Protein AF-A0A3B0SX89-F1 (afdb_monomer_lite)

Foldseek 3Di:
DFQWWAWPVGPAKTFGDWADDPQQKIKTKIWGWPVVPQWWDLQQKWKAAPVRPWIWGWPDKDWDDDDPGDIIIMMTMTRTSNRNQQWTWIWTQTPDPPDDDTTIITGHGPDDPVCVPPPPDD

pLDDT: mean 76.72, std 15.22, range [32.72, 92.88]

Secondary structure (DSSP, 8-state):
----EE-SSTTSEEEEEEEEETTTEEEEEEEE-HHHHTTB-STT-EEEETTSS-EEEEEEEEE----TTSPEEEEEEEE-TT--TT-EEEEE-BSSTTSS--EEEEEPPS---GGGS--S--

Structure (mmCIF, N/CA/C/O backbone):
data_AF-A0A3B0SX89-F1
#
_entry.id   AF-A0A3B0SX89-F1
#
loop_
_atom_site.group_PDB
_atom_site.id
_atom_site.type_symbol
_atom_site.label_atom_id
_atom_site.label_alt_id
_atom_site.label_comp_id
_atom_site.label_asym_id
_atom_site.label_entity_id
_atom_site.label_seq_id
_atom_site.pdbx_PDB_ins_code
_atom_site.Cartn_x
_atom_site.Cartn_y
_atom_site.Cartn_z
_atom_site.occupancy
_atom_site.B_iso_or_equiv
_atom_site.auth_seq_id
_atom_site.auth_comp_id
_atom_site.auth_asym_id
_atom_site.auth_atom_id
_atom_site.pdbx_PDB_model_num
ATOM 1 N N . ALA A 1 1 ? -6.389 -17.566 -8.313 1.00 32.72 1 ALA A N 1
ATOM 2 C CA . ALA A 1 1 ? -6.042 -17.627 -6.879 1.00 32.72 1 ALA A CA 1
ATOM 3 C C . ALA A 1 1 ? -5.457 -16.273 -6.525 1.00 32.72 1 ALA A C 1
ATOM 5 O O . ALA A 1 1 ? -4.474 -15.912 -7.161 1.00 32.72 1 ALA A O 1
ATOM 6 N N . GLY A 1 2 ? -6.162 -15.519 -5.675 1.00 44.19 2 GLY A N 1
ATOM 7 C CA . GLY A 1 2 ? -5.995 -14.075 -5.484 1.00 44.19 2 GLY A CA 1
ATOM 8 C C . GLY A 1 2 ? -4.588 -13.671 -5.070 1.00 44.19 2 GLY A C 1
ATOM 9 O O . GLY A 1 2 ? -3.900 -14.424 -4.380 1.00 44.19 2 GLY A O 1
ATOM 10 N N . ASP A 1 3 ? -4.183 -12.493 -5.527 1.00 54.66 3 ASP A N 1
ATOM 11 C CA . ASP A 1 3 ? -2.923 -11.827 -5.200 1.00 54.66 3 ASP A CA 1
ATOM 12 C C . ASP A 1 3 ? -2.996 -11.215 -3.786 1.00 54.66 3 ASP A C 1
ATOM 14 O O . ASP A 1 3 ? -2.651 -10.056 -3.561 1.00 54.66 3 ASP A O 1
ATOM 18 N N . ASP A 1 4 ? -3.510 -12.000 -2.832 1.00 59.16 4 ASP A N 1
ATOM 19 C CA . ASP A 1 4 ? -3.783 -11.560 -1.470 1.00 59.16 4 ASP A CA 1
ATOM 20 C C . ASP A 1 4 ? -2.460 -11.432 -0.699 1.00 59.16 4 ASP A C 1
ATOM 22 O O . ASP A 1 4 ? -1.923 -12.421 -0.193 1.00 59.16 4 ASP A O 1
ATOM 26 N N . VAL A 1 5 ? -1.939 -10.207 -0.587 1.00 59.41 5 VAL A N 1
ATOM 27 C CA . VAL A 1 5 ? -0.810 -9.877 0.299 1.00 59.41 5 VAL A CA 1
ATOM 28 C C . VAL A 1 5 ? -1.359 -9.591 1.694 1.00 59.41 5 VAL A C 1
ATOM 30 O O . VAL A 1 5 ? -2.248 -8.750 1.858 1.00 59.41 5 VAL A O 1
ATOM 33 N N . LYS A 1 6 ? -0.838 -10.293 2.704 1.00 61.91 6 LYS A N 1
ATOM 34 C CA . LYS A 1 6 ? -1.252 -10.152 4.107 1.00 61.91 6 LYS A CA 1
ATOM 35 C C . LYS A 1 6 ? -0.187 -9.435 4.924 1.00 61.91 6 LYS A C 1
ATOM 37 O O . LYS A 1 6 ? 1.004 -9.676 4.737 1.00 61.91 6 LYS A O 1
ATOM 42 N N . SER A 1 7 ? -0.624 -8.602 5.864 1.00 63.69 7 SER A N 1
ATOM 43 C CA . SER A 1 7 ? 0.263 -7.994 6.852 1.00 63.69 7 SER A CA 1
ATOM 44 C C . SER A 1 7 ? 0.934 -9.031 7.764 1.00 63.69 7 SER A C 1
ATOM 46 O O . SER A 1 7 ? 0.300 -10.026 8.122 1.00 63.69 7 SER A O 1
ATOM 48 N N . PRO A 1 8 ? 2.192 -8.790 8.186 1.00 59.72 8 PRO A N 1
ATOM 49 C CA . PRO A 1 8 ? 2.887 -9.629 9.169 1.00 59.72 8 PRO A CA 1
ATOM 50 C C . PRO A 1 8 ? 2.212 -9.609 10.549 1.00 59.72 8 PRO A C 1
ATOM 52 O O . PRO A 1 8 ? 2.329 -10.569 11.307 1.00 59.72 8 PRO A O 1
ATOM 55 N N . ASP A 1 9 ? 1.471 -8.543 10.859 1.00 60.84 9 ASP A N 1
ATOM 56 C CA . ASP A 1 9 ? 0.490 -8.536 11.940 1.00 60.84 9 ASP A CA 1
ATOM 57 C C . ASP A 1 9 ? -0.817 -9.093 11.346 1.00 60.84 9 ASP A C 1
ATOM 59 O O . ASP A 1 9 ? -1.578 -8.362 10.707 1.00 60.84 9 ASP A O 1
ATOM 63 N N . GLU A 1 10 ? -1.002 -10.414 11.413 1.00 52.88 10 GLU A N 1
ATOM 64 C CA . GLU A 1 10 ? -2.056 -11.124 10.674 1.00 52.88 10 GLU A CA 1
ATOM 65 C C . GLU A 1 10 ? -3.453 -10.510 10.888 1.00 52.88 10 GLU A C 1
ATOM 67 O O . GLU A 1 10 ? -3.917 -10.359 12.017 1.00 52.88 10 GLU A O 1
ATOM 72 N N . GLY A 1 11 ? -4.139 -10.201 9.780 1.00 60.38 11 GLY A N 1
ATOM 73 C CA . GLY A 1 11 ? -5.546 -9.772 9.749 1.00 60.38 11 GLY A CA 1
ATOM 74 C C . GLY A 1 11 ? -5.769 -8.287 9.471 1.00 60.38 11 GLY A C 1
ATOM 75 O O . GLY A 1 11 ? -6.849 -7.920 9.034 1.00 60.38 11 GLY A O 1
ATOM 76 N N . VAL A 1 12 ? -4.732 -7.466 9.627 1.00 80.88 12 VAL A N 1
ATOM 77 C CA . VAL A 1 12 ? -4.890 -6.017 9.755 1.00 80.88 12 VAL A CA 1
ATOM 78 C C . VAL A 1 12 ? -5.006 -5.275 8.423 1.00 80.88 12 VAL A C 1
ATOM 80 O O . VAL A 1 12 ? -5.814 -4.357 8.288 1.00 80.88 12 VAL A O 1
ATOM 83 N N . VAL A 1 13 ? -4.204 -5.667 7.433 1.00 84.69 13 VAL A N 1
ATOM 84 C CA . VAL A 1 13 ? -4.316 -5.190 6.051 1.00 84.69 13 VAL A CA 1
ATOM 85 C C . VAL A 1 13 ? -4.258 -6.378 5.108 1.00 84.69 13 VAL A C 1
ATOM 87 O O . VAL A 1 13 ? -3.390 -7.249 5.222 1.00 84.69 13 VAL A O 1
ATOM 90 N N . ARG A 1 14 ? -5.175 -6.388 4.143 1.00 85.56 14 ARG A N 1
ATOM 91 C CA . ARG A 1 14 ? -5.214 -7.339 3.040 1.00 85.56 14 ARG A CA 1
ATOM 92 C C . ARG A 1 14 ? -5.262 -6.587 1.723 1.00 85.56 14 ARG A C 1
ATOM 94 O O . ARG A 1 14 ? -6.244 -5.907 1.436 1.00 85.56 14 ARG A O 1
ATOM 101 N N . ILE A 1 15 ? -4.234 -6.750 0.902 1.00 86.38 15 ILE A N 1
ATOM 102 C CA . ILE A 1 15 ? -4.285 -6.295 -0.487 1.00 86.38 15 ILE A CA 1
ATOM 103 C C . ILE A 1 15 ? -5.150 -7.280 -1.258 1.00 86.38 15 ILE A C 1
ATOM 105 O O . ILE A 1 15 ? -4.950 -8.481 -1.135 1.00 86.38 15 ILE A O 1
ATOM 109 N N . VAL A 1 16 ? -6.133 -6.783 -2.001 1.00 84.12 16 VAL A N 1
ATOM 110 C CA . VAL A 1 16 ? -7.060 -7.623 -2.777 1.00 84.12 16 VAL A CA 1
ATOM 111 C C . VAL A 1 16 ? -6.762 -7.576 -4.270 1.00 84.12 16 VAL A C 1
ATOM 113 O O . VAL A 1 16 ? -7.083 -8.517 -4.991 1.00 84.12 16 VAL A O 1
ATOM 116 N N . ALA A 1 17 ? -6.169 -6.480 -4.744 1.00 81.56 17 ALA A N 1
ATOM 117 C CA . ALA A 1 17 ? -5.760 -6.336 -6.130 1.00 81.56 17 ALA A CA 1
ATOM 118 C C . ALA A 1 17 ? -4.655 -5.291 -6.273 1.00 81.56 17 ALA A C 1
ATOM 120 O O . ALA A 1 17 ? -4.621 -4.285 -5.559 1.00 81.56 17 ALA A O 1
ATOM 121 N N . THR A 1 18 ? -3.804 -5.501 -7.270 1.00 82.62 18 THR A N 1
ATOM 122 C CA . THR A 1 18 ? -2.838 -4.516 -7.744 1.00 82.62 18 THR A CA 1
ATOM 123 C C . THR A 1 18 ? -2.969 -4.358 -9.252 1.00 82.62 18 THR A C 1
ATOM 125 O O . THR A 1 18 ? -3.217 -5.319 -9.979 1.00 82.62 18 THR A O 1
ATOM 128 N N . MET A 1 19 ? -2.853 -3.128 -9.743 1.00 79.31 19 MET A N 1
ATOM 129 C CA . MET A 1 19 ? -2.918 -2.827 -11.173 1.00 79.31 19 MET A CA 1
ATOM 130 C C . MET A 1 19 ? -1.804 -1.864 -11.561 1.00 79.31 19 MET A C 1
ATOM 132 O O . MET A 1 19 ? -1.533 -0.904 -10.844 1.00 79.31 19 MET A O 1
ATOM 136 N N . ARG A 1 20 ? -1.208 -2.085 -12.737 1.00 76.44 20 ARG A N 1
ATOM 137 C CA . ARG A 1 20 ? -0.254 -1.160 -13.359 1.00 76.44 20 ARG A CA 1
ATOM 138 C C . ARG A 1 20 ? -0.894 -0.498 -14.566 1.00 76.44 20 ARG A C 1
ATOM 140 O O . ARG A 1 20 ? -1.431 -1.181 -15.435 1.00 76.44 20 ARG A O 1
ATOM 147 N N . SER A 1 21 ? -0.781 0.817 -14.653 1.00 73.38 21 SER A N 1
ATOM 148 C CA . SER A 1 21 ? -1.003 1.540 -15.902 1.00 73.38 21 SER A CA 1
ATOM 149 C C . SER A 1 21 ? 0.252 1.480 -16.769 1.00 73.38 21 SER A C 1
ATOM 151 O O . SER A 1 21 ? 1.369 1.575 -16.261 1.00 73.38 21 SER A O 1
ATOM 153 N N . THR A 1 22 ? 0.083 1.444 -18.092 1.00 69.56 22 THR A N 1
ATOM 154 C CA . THR A 1 22 ? 1.182 1.617 -19.061 1.00 69.56 22 THR A CA 1
ATOM 155 C C . THR A 1 22 ? 1.879 2.976 -18.944 1.00 69.56 22 THR A C 1
ATOM 157 O O . THR A 1 22 ? 2.925 3.179 -19.546 1.00 69.56 22 THR A O 1
ATOM 160 N N . LEU A 1 23 ? 1.294 3.911 -18.191 1.00 71.25 23 LEU A N 1
ATOM 161 C CA . LEU A 1 23 ? 1.829 5.246 -17.930 1.00 71.25 23 LEU A CA 1
ATOM 162 C C . LEU A 1 23 ? 2.708 5.321 -16.669 1.00 71.25 23 LEU A C 1
ATOM 164 O O . LEU A 1 23 ? 3.003 6.423 -16.231 1.00 71.25 23 LEU A O 1
ATOM 168 N N . GLY A 1 24 ? 3.095 4.189 -16.067 1.00 76.00 24 GLY A N 1
ATOM 169 C CA . GLY A 1 24 ? 3.938 4.197 -14.862 1.00 76.00 24 GLY A CA 1
ATOM 170 C C . GLY A 1 24 ? 3.176 4.562 -13.588 1.00 76.00 24 GLY A C 1
ATOM 171 O O . GLY A 1 24 ? 3.691 5.265 -12.731 1.00 76.00 24 GLY A O 1
ATOM 172 N N . ARG A 1 25 ? 1.917 4.114 -13.482 1.00 83.75 25 ARG A N 1
ATOM 173 C CA . ARG A 1 25 ? 1.113 4.260 -12.262 1.00 83.75 25 ARG A CA 1
ATOM 174 C C . ARG A 1 25 ? 0.824 2.900 -11.651 1.00 83.75 25 ARG A C 1
ATOM 176 O O . ARG A 1 25 ? 0.274 2.032 -12.332 1.00 83.75 25 ARG A O 1
ATOM 183 N N . TYR A 1 26 ? 1.120 2.756 -10.370 1.00 82.94 26 TYR A N 1
ATOM 184 C CA . TYR A 1 26 ? 0.754 1.621 -9.537 1.00 82.94 26 TYR A CA 1
ATOM 185 C C . TYR A 1 26 ? -0.569 1.928 -8.832 1.00 82.94 26 TYR A C 1
ATOM 187 O O . TYR A 1 26 ? -0.733 3.011 -8.283 1.00 82.94 26 TYR A O 1
ATOM 195 N N . MET A 1 27 ? -1.518 0.997 -8.817 1.00 87.81 27 MET A N 1
ATOM 196 C CA . MET A 1 27 ? -2.740 1.084 -8.014 1.00 87.81 27 MET A CA 1
ATOM 197 C C . MET A 1 27 ? -2.832 -0.127 -7.089 1.00 87.81 27 MET A C 1
ATOM 199 O O . MET A 1 27 ? -2.702 -1.262 -7.544 1.00 87.81 27 MET A O 1
ATOM 203 N N . VAL A 1 28 ? -3.068 0.118 -5.805 1.00 88.56 28 VAL A N 1
ATOM 204 C CA . VAL A 1 28 ? -3.239 -0.879 -4.749 1.00 88.56 28 VAL A CA 1
ATOM 205 C C . VAL A 1 28 ? -4.654 -0.755 -4.209 1.00 88.56 28 VAL A C 1
ATOM 207 O O . VAL A 1 28 ? -4.998 0.266 -3.619 1.00 88.56 28 VAL A O 1
ATOM 210 N N . ALA A 1 29 ? -5.463 -1.794 -4.382 1.00 90.31 29 ALA A N 1
ATOM 211 C CA . ALA A 1 29 ? -6.752 -1.911 -3.720 1.00 90.31 29 ALA A CA 1
ATOM 212 C C . ALA A 1 29 ? -6.636 -2.914 -2.574 1.00 90.31 29 ALA A C 1
ATOM 214 O O . ALA A 1 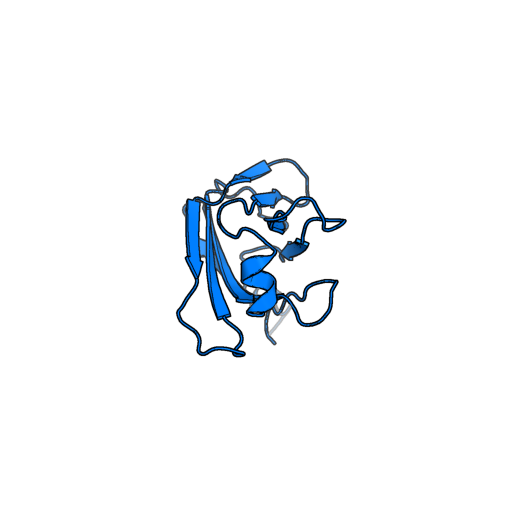29 ? -6.093 -4.012 -2.737 1.00 90.31 29 ALA A O 1
ATOM 215 N N . GLY A 1 30 ? -7.171 -2.554 -1.416 1.00 90.69 30 GLY A N 1
ATOM 216 C CA . GLY A 1 30 ? -7.093 -3.387 -0.231 1.00 90.69 30 GLY A CA 1
ATOM 217 C C . GLY A 1 30 ? -8.259 -3.184 0.715 1.00 90.69 30 GLY A C 1
ATOM 218 O O . GLY A 1 30 ? -9.176 -2.401 0.478 1.00 90.69 30 GLY A O 1
ATOM 219 N N . ILE A 1 31 ? -8.208 -3.944 1.795 1.00 90.94 31 ILE A N 1
ATOM 220 C CA . ILE A 1 31 ? -9.093 -3.842 2.941 1.00 90.94 31 ILE A CA 1
ATOM 221 C C . ILE A 1 31 ? -8.197 -3.715 4.167 1.00 90.94 31 ILE A C 1
ATOM 223 O O . ILE A 1 31 ? -7.214 -4.445 4.299 1.00 90.94 31 ILE A O 1
ATOM 227 N N . ILE A 1 32 ? -8.529 -2.781 5.044 1.00 88.94 32 ILE A N 1
ATOM 228 C CA . ILE A 1 32 ? -7.807 -2.499 6.278 1.00 88.94 32 ILE A CA 1
ATOM 229 C C . ILE A 1 32 ? -8.789 -2.535 7.443 1.00 88.94 32 ILE A C 1
ATOM 231 O O . ILE A 1 32 ? -9.903 -2.024 7.347 1.00 88.94 32 ILE A O 1
ATOM 235 N N . ASP A 1 33 ? -8.392 -3.137 8.555 1.00 87.62 33 ASP A N 1
ATOM 236 C CA . ASP A 1 33 ? -9.204 -3.124 9.765 1.00 87.62 33 ASP A CA 1
ATOM 237 C C . ASP A 1 33 ? -9.454 -1.684 10.229 1.00 87.62 33 ASP A C 1
ATOM 239 O O . ASP A 1 33 ? -8.572 -0.824 10.175 1.00 87.62 33 ASP A O 1
ATOM 243 N N . GLN A 1 34 ? -10.641 -1.398 10.760 1.00 83.56 34 GLN A N 1
ATOM 244 C CA . GLN A 1 34 ? -10.986 -0.033 11.168 1.00 83.56 34 GLN A CA 1
ATOM 245 C C . GLN A 1 34 ? -10.008 0.547 12.208 1.00 83.56 34 GLN A C 1
ATOM 247 O O . GLN A 1 34 ? -9.626 1.716 12.135 1.00 83.56 34 GLN A O 1
ATOM 252 N N . GLY A 1 35 ? -9.549 -0.279 13.155 1.00 80.25 35 GLY A N 1
ATOM 253 C CA . GLY A 1 35 ? -8.544 0.127 14.141 1.00 80.25 35 GLY A CA 1
ATOM 254 C C . GLY A 1 35 ? -7.172 0.426 13.529 1.00 80.25 35 GLY A C 1
ATOM 255 O O . GLY A 1 35 ? -6.376 1.133 14.140 1.00 80.25 35 GLY A O 1
ATOM 256 N N . ALA A 1 36 ? -6.898 -0.085 12.332 1.00 82.81 36 ALA A N 1
ATOM 257 C CA . ALA A 1 36 ? -5.654 0.103 11.604 1.00 82.81 36 ALA A CA 1
ATOM 258 C C . ALA A 1 36 ? -5.650 1.346 10.718 1.00 82.81 36 ALA A C 1
ATOM 260 O O . ALA A 1 36 ? -4.615 2.002 10.630 1.00 82.81 36 ALA A O 1
ATOM 261 N N . VAL A 1 37 ? -6.804 1.747 10.173 1.00 83.19 37 VAL A N 1
ATOM 262 C CA . VAL A 1 37 ? -6.967 3.058 9.507 1.00 83.19 37 VAL A CA 1
ATOM 263 C C . VAL A 1 37 ? -6.553 4.203 10.433 1.00 83.19 37 VAL A C 1
ATOM 265 O O . VAL A 1 37 ? -5.988 5.194 9.993 1.00 83.19 37 VAL A O 1
ATOM 268 N N . GLN A 1 38 ? -6.808 4.055 11.735 1.00 83.00 38 GLN A N 1
ATOM 269 C CA . GLN A 1 38 ? -6.427 5.042 12.749 1.00 83.00 38 GLN A CA 1
ATOM 270 C C . GLN A 1 38 ? -4.960 4.933 13.192 1.00 83.00 38 GLN A C 1
ATOM 272 O O . GLN A 1 38 ? -4.486 5.775 13.951 1.00 83.00 38 GLN A O 1
ATOM 277 N N . ARG A 1 39 ? -4.235 3.893 12.757 1.00 83.00 39 ARG A N 1
ATOM 278 C CA . ARG A 1 39 ? -2.837 3.636 13.137 1.00 83.00 39 AR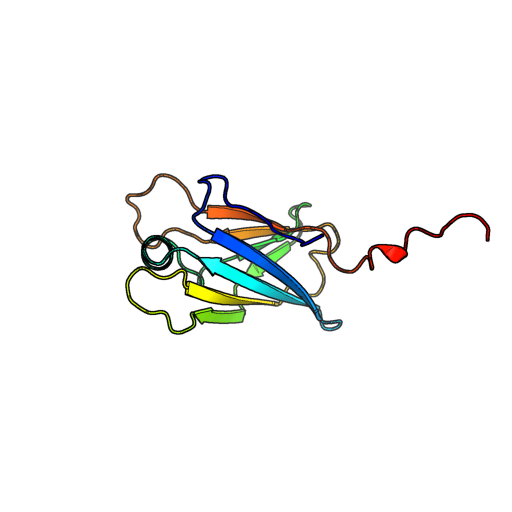G A CA 1
ATOM 279 C C . ARG A 1 39 ? -1.846 3.943 12.034 1.00 83.00 39 ARG A C 1
ATOM 281 O O . ARG A 1 39 ? -0.743 4.360 12.368 1.00 83.00 39 ARG A O 1
ATOM 288 N N . TRP A 1 40 ? -2.208 3.741 10.771 1.00 88.00 40 TRP A N 1
ATOM 289 C CA . TRP A 1 40 ? -1.311 3.961 9.641 1.00 88.00 40 TRP A CA 1
ATOM 290 C C . TRP A 1 40 ? -1.877 4.966 8.649 1.00 88.00 40 TRP A C 1
ATOM 292 O O . TRP A 1 40 ? -3.074 4.993 8.371 1.00 88.00 40 TRP A O 1
ATOM 302 N N . SER A 1 41 ? -0.987 5.788 8.105 1.00 88.38 41 SER A N 1
ATOM 303 C CA . SER A 1 41 ? -1.325 6.772 7.089 1.00 88.38 41 SER A CA 1
ATOM 304 C C . SER A 1 41 ? -1.284 6.120 5.714 1.00 88.38 41 SER A C 1
ATOM 306 O O . SER A 1 41 ? -0.240 5.637 5.280 1.00 88.38 41 SER A O 1
ATOM 308 N N . LEU A 1 42 ? -2.412 6.138 5.003 1.00 89.06 42 LEU A N 1
ATOM 309 C CA . LEU A 1 42 ? -2.428 5.787 3.579 1.00 89.06 42 LEU A CA 1
ATOM 310 C C . LEU A 1 42 ? -1.879 6.921 2.705 1.00 89.06 42 LEU A C 1
ATOM 312 O O . LEU A 1 42 ? -1.401 6.658 1.610 1.00 89.06 42 LEU A O 1
ATOM 316 N N . ARG A 1 43 ? -1.944 8.167 3.191 1.00 89.00 43 ARG A N 1
ATOM 317 C CA . ARG A 1 43 ? -1.462 9.361 2.479 1.00 89.00 43 ARG A CA 1
ATOM 318 C C . ARG A 1 43 ? 0.049 9.483 2.491 1.00 89.00 43 ARG A C 1
ATOM 320 O O . ARG A 1 43 ? 0.639 9.967 1.546 1.00 89.00 43 ARG A O 1
ATOM 327 N N . ASP A 1 44 ? 0.674 9.036 3.570 1.00 89.62 44 ASP A N 1
ATOM 328 C CA . ASP A 1 44 ? 2.132 9.033 3.674 1.00 89.62 44 ASP A CA 1
ATOM 329 C C . ASP A 1 44 ? 2.713 7.673 3.261 1.00 89.62 44 ASP A C 1
ATOM 331 O O . ASP A 1 44 ? 3.884 7.385 3.522 1.00 89.62 44 ASP A O 1
ATOM 335 N N . ALA A 1 45 ? 1.883 6.810 2.661 1.00 92.00 45 ALA A N 1
ATOM 336 C CA . ALA A 1 45 ? 2.325 5.528 2.158 1.00 92.00 45 ALA A CA 1
ATOM 337 C C . ALA A 1 45 ? 3.338 5.725 1.028 1.00 92.00 45 ALA A C 1
ATOM 339 O O . ALA A 1 45 ? 3.255 6.667 0.240 1.00 92.00 45 ALA A O 1
ATOM 340 N N . ARG A 1 46 ? 4.285 4.797 0.944 1.00 92.50 46 ARG A N 1
ATOM 341 C CA . ARG A 1 46 ? 5.375 4.814 -0.030 1.00 92.50 46 ARG A CA 1
ATOM 342 C C . ARG A 1 46 ? 5.482 3.472 -0.701 1.00 92.50 46 ARG A C 1
ATOM 344 O O . ARG A 1 46 ? 5.296 2.434 -0.061 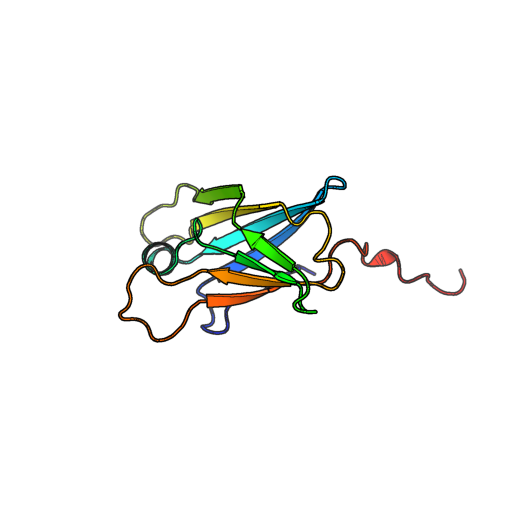1.00 92.50 46 ARG A O 1
ATOM 351 N N . LEU A 1 47 ? 5.851 3.504 -1.966 1.00 90.31 47 LEU A N 1
ATOM 352 C CA . LEU A 1 47 ? 6.173 2.325 -2.738 1.00 90.31 47 LEU A CA 1
ATOM 353 C C . LEU A 1 47 ? 7.660 2.362 -3.085 1.00 90.31 47 LEU A C 1
ATOM 355 O O . LEU A 1 47 ? 8.109 3.252 -3.796 1.00 90.31 47 LEU A O 1
ATOM 359 N N . VAL A 1 48 ? 8.427 1.397 -2.588 1.00 90.12 48 VAL A N 1
ATOM 360 C CA . VAL A 1 48 ? 9.868 1.294 -2.856 1.00 90.12 48 VAL A CA 1
ATOM 361 C C . VAL A 1 48 ? 10.115 0.060 -3.705 1.00 90.12 48 VAL A C 1
ATOM 363 O O . VAL A 1 48 ? 9.694 -1.028 -3.324 1.00 90.12 48 VAL A O 1
ATOM 366 N N . SER A 1 49 ? 10.785 0.183 -4.846 1.00 86.50 49 SER A N 1
ATOM 367 C CA . SER A 1 49 ? 11.117 -0.985 -5.669 1.00 86.50 49 SER A CA 1
ATOM 368 C C . SER A 1 49 ? 11.976 -1.983 -4.873 1.00 86.50 49 SER A C 1
ATOM 370 O O . SER A 1 49 ? 12.805 -1.590 -4.051 1.00 86.50 49 SER A O 1
ATOM 372 N N . ILE A 1 50 ? 11.794 -3.294 -5.080 1.00 86.44 50 ILE A N 1
ATOM 373 C CA . ILE A 1 50 ? 12.546 -4.320 -4.318 1.00 86.44 50 ILE A CA 1
ATOM 374 C C . ILE A 1 50 ? 14.065 -4.212 -4.543 1.00 86.44 50 ILE A C 1
ATOM 376 O O . ILE A 1 50 ? 14.853 -4.542 -3.659 1.00 86.44 50 ILE A O 1
ATOM 380 N N . ASP A 1 51 ? 14.485 -3.715 -5.705 1.00 82.19 51 ASP A N 1
ATOM 381 C CA . ASP A 1 51 ? 15.888 -3.436 -6.031 1.00 82.19 51 ASP A CA 1
ATOM 382 C C . ASP A 1 51 ? 16.422 -2.116 -5.432 1.00 82.19 51 ASP A C 1
ATOM 384 O O . ASP A 1 51 ? 17.594 -1.772 -5.623 1.00 82.19 51 ASP A O 1
ATOM 388 N N . GLY A 1 52 ? 15.580 -1.380 -4.696 1.00 76.25 52 GLY A N 1
ATOM 389 C CA . GLY A 1 52 ? 15.914 -0.139 -3.998 1.00 76.25 52 GLY A CA 1
ATOM 390 C C . GLY A 1 52 ? 16.279 1.022 -4.921 1.00 76.25 52 GLY A C 1
ATOM 391 O O . GLY A 1 52 ? 16.856 2.005 -4.460 1.00 76.25 52 GLY A O 1
ATOM 392 N N . GLN A 1 53 ? 16.006 0.904 -6.221 1.00 73.19 53 GLN A N 1
ATOM 393 C CA . GLN A 1 53 ? 16.381 1.908 -7.216 1.00 73.19 53 GLN A CA 1
ATOM 394 C C . GLN A 1 53 ? 15.401 3.084 -7.277 1.00 73.19 53 GLN A C 1
ATOM 396 O O . GLN A 1 53 ? 15.759 4.145 -7.790 1.00 73.19 53 GLN A O 1
ATOM 401 N N . SER A 1 54 ? 14.175 2.914 -6.780 1.00 78.62 54 SER A N 1
ATOM 402 C CA . SER A 1 54 ? 13.132 3.932 -6.858 1.00 78.62 54 SER A CA 1
ATOM 403 C C . SER A 1 54 ? 12.221 3.909 -5.634 1.00 78.62 54 SER A C 1
ATOM 405 O O . SER A 1 54 ? 11.870 2.849 -5.118 1.00 78.62 54 SER A O 1
ATOM 407 N N . GLU A 1 55 ? 11.832 5.103 -5.198 1.00 86.25 55 GLU A N 1
ATOM 408 C CA . GLU A 1 55 ? 10.770 5.351 -4.229 1.00 86.25 55 GLU A CA 1
ATOM 409 C C . GLU A 1 55 ? 9.728 6.237 -4.913 1.00 86.25 55 GLU A C 1
ATOM 411 O O . GLU A 1 55 ? 10.073 7.231 -5.558 1.00 86.25 55 GLU A O 1
ATOM 416 N N . ALA A 1 56 ? 8.466 5.842 -4.795 1.00 83.50 56 ALA A N 1
ATOM 417 C CA . ALA A 1 56 ? 7.316 6.578 -5.275 1.00 83.50 56 ALA A CA 1
ATOM 418 C C . ALA A 1 56 ? 6.411 6.909 -4.090 1.00 83.50 56 ALA A C 1
ATOM 420 O O . ALA A 1 56 ? 5.991 6.021 -3.340 1.00 83.50 56 ALA A O 1
ATOM 421 N N . ASP A 1 57 ? 6.103 8.193 -3.949 1.00 86.25 57 ASP A N 1
ATOM 422 C CA . ASP A 1 57 ? 5.143 8.674 -2.967 1.00 86.25 57 ASP A CA 1
ATOM 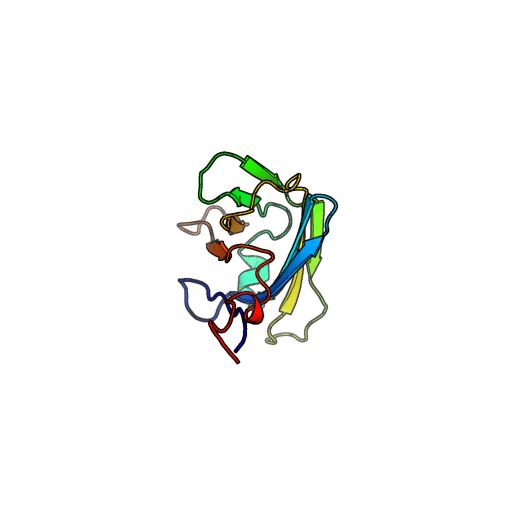423 C C . ASP A 1 57 ? 3.706 8.416 -3.440 1.00 86.25 57 ASP A C 1
ATOM 425 O O . ASP A 1 57 ? 3.421 8.230 -4.633 1.00 86.25 57 ASP A O 1
ATOM 429 N N . GLU A 1 58 ? 2.784 8.400 -2.482 1.00 85.38 58 GLU A N 1
ATOM 430 C CA . GLU A 1 58 ? 1.358 8.384 -2.770 1.00 85.38 58 GLU A CA 1
ATOM 431 C C . GLU A 1 58 ? 0.972 9.578 -3.655 1.00 85.38 58 GLU A C 1
ATOM 433 O O . GLU A 1 58 ? 1.299 10.734 -3.400 1.00 85.38 58 GLU A O 1
ATOM 438 N N . SER A 1 59 ? 0.275 9.271 -4.746 1.00 86.06 59 SER A N 1
ATOM 439 C CA . SER A 1 59 ? -0.279 10.265 -5.670 1.00 86.06 59 SER A CA 1
ATOM 440 C C . SER A 1 59 ? -1.780 10.472 -5.465 1.00 86.06 59 SER A C 1
ATOM 442 O O . SER A 1 59 ? -2.314 11.534 -5.788 1.00 86.06 59 SER A O 1
ATOM 444 N N . PHE A 1 60 ? -2.467 9.450 -4.947 1.00 88.00 60 PHE A N 1
ATOM 445 C CA . PHE A 1 60 ? -3.865 9.509 -4.533 1.00 88.00 60 PHE A CA 1
ATOM 446 C C . PHE A 1 60 ? -4.199 8.347 -3.597 1.00 88.00 60 PHE A C 1
ATOM 448 O O . PHE A 1 60 ? -3.742 7.225 -3.813 1.00 88.00 60 PHE A O 1
ATOM 455 N N . SER A 1 61 ? -5.058 8.607 -2.616 1.00 86.12 61 SER A N 1
ATOM 456 C CA . SER A 1 61 ? -5.507 7.647 -1.625 1.00 86.12 61 SER A CA 1
ATOM 457 C C . SER A 1 61 ? -6.938 7.959 -1.223 1.00 86.12 61 SER A C 1
ATOM 459 O O . SER A 1 61 ? -7.315 9.102 -0.947 1.00 86.12 61 SER A O 1
ATOM 461 N N . GLU A 1 62 ? -7.746 6.910 -1.173 1.00 89.12 62 GLU A N 1
ATOM 462 C CA . GLU A 1 62 ? -9.136 6.968 -0.759 1.00 89.12 62 GLU A CA 1
ATOM 463 C C . GLU A 1 62 ? -9.421 5.839 0.220 1.00 89.12 62 GLU A C 1
ATOM 465 O O . GLU A 1 62 ? -9.032 4.689 0.012 1.00 89.12 62 GLU A O 1
ATOM 470 N N . VAL A 1 63 ? -10.122 6.192 1.292 1.00 86.00 63 VAL A N 1
ATOM 471 C CA . VAL A 1 63 ? -10.683 5.255 2.258 1.00 86.00 63 VAL A CA 1
ATOM 472 C C . VAL A 1 63 ? -12.187 5.275 2.047 1.00 86.00 63 VAL A C 1
ATOM 474 O O . VAL A 1 63 ? -12.809 6.333 2.148 1.00 86.00 63 VAL A O 1
ATOM 477 N N . GLY A 1 64 ? -12.766 4.122 1.727 1.00 83.38 64 GLY A N 1
ATOM 478 C CA . GLY A 1 64 ? -14.206 4.004 1.553 1.00 83.38 64 GLY A CA 1
ATOM 479 C C . GLY A 1 64 ? -14.958 4.119 2.879 1.00 83.38 64 GLY A C 1
ATOM 480 O O . GLY A 1 64 ? -14.397 3.957 3.963 1.00 83.38 64 GLY A O 1
ATOM 481 N N . GLY A 1 65 ? -16.261 4.385 2.793 1.00 78.62 65 GLY A N 1
ATOM 482 C CA . GLY A 1 65 ? -17.143 4.302 3.954 1.00 78.62 65 GLY A CA 1
ATOM 483 C C . GLY A 1 65 ? -17.315 2.850 4.406 1.00 78.62 65 GLY A C 1
ATOM 484 O O . GLY A 1 65 ? -17.522 1.966 3.577 1.00 78.62 65 GLY A O 1
ATOM 485 N N . ALA A 1 66 ? -17.255 2.624 5.715 1.00 74.62 66 ALA A N 1
ATOM 486 C CA . ALA A 1 66 ? -17.579 1.353 6.351 1.00 74.62 66 ALA A CA 1
ATOM 487 C C . ALA A 1 66 ? -18.382 1.617 7.631 1.00 74.62 66 ALA A C 1
ATOM 489 O O . ALA A 1 66 ? -18.209 2.665 8.267 1.00 74.62 66 ALA A O 1
ATOM 490 N N . ASP A 1 67 ? -19.246 0.674 8.003 1.00 81.56 67 ASP A N 1
ATOM 491 C CA . ASP A 1 67 ? -19.933 0.721 9.290 1.00 81.56 67 ASP A CA 1
ATOM 492 C C . ASP A 1 67 ? -18.925 0.536 10.445 1.00 81.56 67 ASP A C 1
ATOM 494 O O . ASP A 1 67 ? -17.844 -0.037 10.262 1.00 81.56 67 ASP A O 1
ATOM 498 N N . PRO A 1 68 ? -19.220 1.038 11.659 1.00 78.69 68 PRO A N 1
ATOM 499 C CA . PRO A 1 68 ? -18.359 0.818 12.815 1.00 78.69 68 PRO A CA 1
ATOM 500 C C . PRO A 1 68 ? -18.123 -0.675 13.078 1.00 78.69 68 PRO A C 1
ATOM 502 O O . PRO A 1 68 ? -19.069 -1.427 13.291 1.00 78.69 68 PRO A O 1
ATOM 505 N N . GLY A 1 69 ? -16.855 -1.083 13.124 1.00 75.31 69 GLY A N 1
ATOM 506 C CA . GLY A 1 69 ? -16.429 -2.467 13.328 1.00 75.31 69 GLY A CA 1
ATOM 507 C C . GLY A 1 69 ? -16.186 -3.262 12.045 1.00 75.31 69 GLY A C 1
ATOM 508 O O . GLY A 1 69 ? -15.566 -4.322 12.131 1.00 75.31 69 GLY A O 1
ATOM 509 N N . ASP A 1 70 ? -16.592 -2.752 10.880 1.00 85.00 70 ASP A N 1
ATOM 510 C CA . ASP A 1 70 ? -16.374 -3.438 9.610 1.00 85.00 70 ASP A CA 1
ATOM 511 C C . ASP A 1 70 ? -14.995 -3.117 9.005 1.00 85.00 70 ASP A C 1
ATOM 513 O O . ASP A 1 70 ? -14.451 -2.022 9.204 1.00 85.00 70 ASP A O 1
ATOM 517 N N . PRO A 1 71 ? -14.406 -4.057 8.242 1.00 87.12 71 PRO A N 1
ATOM 518 C CA . PRO A 1 71 ? -13.203 -3.792 7.471 1.00 87.12 71 PRO A CA 1
ATOM 519 C C . PRO A 1 71 ? -13.433 -2.686 6.437 1.00 87.12 71 PRO A C 1
ATOM 521 O O . PRO A 1 71 ? -14.447 -2.657 5.737 1.00 87.12 71 PRO A O 1
ATOM 524 N N . VAL A 1 72 ? -12.461 -1.792 6.307 1.00 91.62 72 VAL A N 1
ATOM 525 C CA . VAL A 1 72 ? -12.569 -0.579 5.501 1.00 91.62 72 VAL A CA 1
ATOM 526 C C . VAL A 1 72 ? -11.858 -0.788 4.165 1.00 91.62 72 VAL A C 1
ATOM 528 O O . VAL A 1 72 ? -10.662 -1.090 4.157 1.00 91.62 72 VAL A O 1
ATOM 531 N N . PRO A 1 73 ? -12.541 -0.660 3.017 1.00 92.38 73 PRO A N 1
ATOM 532 C CA . PRO A 1 73 ? -11.872 -0.734 1.729 1.00 92.38 73 PRO A CA 1
ATOM 533 C C . PRO A 1 73 ? -11.025 0.519 1.504 1.00 92.38 73 PRO A C 1
ATOM 535 O O . PRO A 1 73 ? -11.403 1.622 1.902 1.00 92.38 73 PRO A O 1
ATOM 538 N N . PHE A 1 74 ? -9.898 0.362 0.821 1.00 92.81 74 PHE A N 1
ATOM 539 C CA . PHE A 1 74 ? -9.064 1.483 0.419 1.00 92.81 74 PHE A CA 1
ATOM 540 C C . PHE A 1 74 ? -8.497 1.301 -0.986 1.00 92.81 74 PHE A C 1
ATOM 542 O O . PHE A 1 74 ? -8.352 0.182 -1.487 1.00 92.81 74 PHE A O 1
ATOM 549 N N . LEU A 1 75 ? -8.139 2.427 -1.593 1.00 92.62 75 LEU A N 1
ATOM 550 C CA . LEU A 1 75 ? -7.404 2.509 -2.845 1.00 92.62 75 LEU A CA 1
ATOM 551 C C . LEU A 1 75 ? -6.235 3.474 -2.651 1.00 92.62 75 LEU A C 1
ATOM 553 O O . LEU A 1 75 ? -6.452 4.589 -2.192 1.00 92.62 75 LEU A O 1
ATOM 557 N N . ILE A 1 76 ? -5.020 3.069 -3.014 1.00 92.88 76 ILE A N 1
ATOM 558 C CA . ILE A 1 76 ? -3.847 3.951 -3.091 1.00 92.88 76 ILE A CA 1
ATOM 559 C C . ILE A 1 76 ? -3.278 3.862 -4.497 1.00 92.88 76 ILE A C 1
ATOM 561 O O . ILE A 1 76 ? -3.260 2.788 -5.098 1.00 92.88 76 ILE A O 1
ATOM 565 N N . THR A 1 77 ? -2.790 4.972 -5.027 1.00 91.06 77 THR A N 1
ATOM 566 C CA . THR A 1 77 ? -2.080 5.004 -6.296 1.00 91.06 77 THR A CA 1
ATOM 567 C C . THR A 1 77 ? -0.738 5.706 -6.150 1.00 91.06 77 THR A C 1
ATOM 569 O O . THR A 1 77 ? -0.649 6.732 -5.480 1.00 91.06 77 THR A O 1
ATOM 572 N N . PHE A 1 78 ? 0.287 5.177 -6.807 1.00 90.56 78 PHE A N 1
ATOM 573 C CA . PHE A 1 78 ? 1.656 5.691 -6.814 1.00 90.56 78 PHE A CA 1
ATOM 574 C C . PHE A 1 78 ? 2.064 5.977 -8.254 1.00 90.56 78 PHE A C 1
ATOM 576 O O . PHE A 1 78 ? 1.767 5.174 -9.141 1.00 90.56 78 PHE A O 1
ATOM 583 N N . ASP A 1 79 ? 2.731 7.099 -8.494 1.00 87.94 79 ASP A N 1
ATOM 584 C CA . ASP A 1 79 ? 3.374 7.371 -9.781 1.00 87.94 79 ASP A CA 1
ATOM 585 C C . ASP A 1 79 ? 4.827 6.8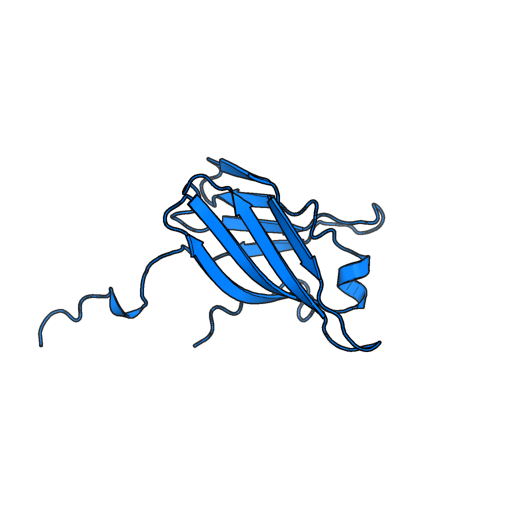99 -9.688 1.00 87.94 79 ASP A C 1
ATOM 587 O O . ASP A 1 79 ? 5.672 7.570 -9.101 1.00 87.94 79 ASP A O 1
ATOM 591 N N . ASP A 1 80 ? 5.088 5.685 -10.173 1.00 78.81 80 ASP A N 1
ATOM 592 C CA . ASP A 1 80 ? 6.389 5.025 -10.047 1.00 78.81 80 ASP A CA 1
ATOM 593 C C . ASP A 1 80 ? 7.244 5.163 -11.309 1.00 78.81 80 ASP A C 1
ATOM 595 O O . ASP A 1 80 ? 8.333 4.595 -11.377 1.00 78.81 80 ASP A O 1
ATOM 599 N N . GLY A 1 81 ? 6.746 5.851 -12.345 1.00 75.62 81 GLY A N 1
ATOM 600 C CA . GLY A 1 81 ? 7.425 5.968 -13.636 1.00 75.62 81 GLY A CA 1
ATOM 601 C C . GLY A 1 81 ? 7.710 4.619 -14.309 1.00 75.62 81 GLY A C 1
ATOM 602 O O . GLY A 1 81 ? 8.485 4.556 -15.260 1.00 75.62 81 GLY A O 1
ATOM 603 N N . GLY A 1 82 ? 7.091 3.536 -13.826 1.00 72.81 82 GLY A N 1
ATOM 604 C CA . GLY A 1 82 ? 7.348 2.176 -14.263 1.00 72.81 82 GLY A CA 1
ATOM 605 C C . GLY A 1 82 ? 8.555 1.484 -13.624 1.00 72.81 82 GLY A C 1
ATOM 606 O O . GLY A 1 82 ? 9.052 0.529 -14.211 1.00 72.81 82 GLY A O 1
ATOM 607 N N . MET A 1 83 ? 9.024 1.926 -12.460 1.00 73.00 83 MET A N 1
ATOM 608 C CA . MET A 1 83 ? 10.238 1.396 -11.831 1.00 73.00 83 MET A CA 1
ATOM 609 C C . MET A 1 83 ? 10.007 0.164 -10.934 1.00 73.00 83 MET A C 1
ATOM 611 O O . MET A 1 83 ? 10.962 -0.544 -10.624 1.00 73.00 83 MET A O 1
ATOM 615 N N . ALA A 1 84 ? 8.769 -0.165 -10.543 1.00 73.50 84 ALA A N 1
ATOM 616 C CA . ALA A 1 84 ? 8.464 -1.334 -9.702 1.00 73.50 84 ALA A CA 1
ATOM 617 C C . ALA A 1 84 ? 8.318 -2.661 -10.489 1.00 73.50 84 ALA A C 1
ATOM 619 O O . ALA A 1 84 ? 7.487 -3.511 -10.155 1.00 73.50 84 ALA A O 1
ATOM 620 N N . GLU A 1 85 ? 9.095 -2.861 -11.561 1.00 72.75 85 GLU A N 1
ATOM 621 C CA . GLU A 1 85 ? 8.916 -3.992 -12.494 1.00 72.75 85 GLU A CA 1
ATOM 622 C C . GLU A 1 85 ? 9.118 -5.359 -11.834 1.00 72.75 85 GLU A C 1
ATOM 624 O O . GLU A 1 85 ? 8.403 -6.316 -12.131 1.00 72.75 85 GLU A O 1
ATOM 629 N N . HIS A 1 86 ? 10.054 -5.431 -10.890 1.00 76.69 86 HIS A N 1
ATOM 630 C CA . HIS A 1 86 ? 10.400 -6.647 -10.155 1.00 76.69 86 HIS A CA 1
ATOM 631 C C . HIS A 1 86 ? 9.619 -6.808 -8.842 1.00 76.69 86 HIS A C 1
ATOM 633 O O . HIS A 1 86 ? 9.950 -7.676 -8.038 1.00 76.69 86 HIS A O 1
ATOM 639 N N . GLY A 1 87 ? 8.588 -5.989 -8.626 1.00 82.62 87 GLY A N 1
ATOM 640 C CA . GLY A 1 87 ? 7.857 -5.899 -7.366 1.00 82.62 87 GLY A CA 1
ATOM 641 C C . GLY A 1 87 ? 8.331 -4.730 -6.508 1.00 82.62 87 GLY A C 1
ATOM 642 O O . GLY A 1 87 ? 9.276 -4.010 -6.849 1.00 82.62 87 GLY A O 1
ATOM 643 N N . ALA A 1 88 ? 7.641 -4.520 -5.393 1.00 87.56 88 ALA A N 1
ATOM 644 C CA . ALA A 1 88 ? 7.881 -3.379 -4.521 1.00 87.56 88 ALA A CA 1
ATOM 645 C C . ALA A 1 88 ? 7.539 -3.679 -3.062 1.00 87.56 88 ALA A C 1
ATOM 647 O O . ALA A 1 88 ? 6.797 -4.601 -2.754 1.00 87.56 88 ALA A O 1
ATOM 648 N N . TRP A 1 89 ? 8.040 -2.848 -2.165 1.00 90.62 89 TRP A N 1
ATOM 649 C CA . TRP A 1 89 ? 7.621 -2.749 -0.782 1.00 90.62 89 TRP A CA 1
ATOM 650 C C . TRP A 1 89 ? 6.639 -1.594 -0.647 1.00 90.62 89 TRP A C 1
ATOM 652 O O . TRP A 1 89 ? 7.000 -0.441 -0.876 1.00 90.62 89 TRP A O 1
ATOM 662 N N . LEU A 1 90 ? 5.404 -1.895 -0.257 1.00 90.81 90 LEU A N 1
ATOM 663 C CA . LEU A 1 90 ? 4.456 -0.883 0.191 1.00 90.81 90 LEU A CA 1
ATOM 664 C C . LEU A 1 90 ? 4.683 -0.646 1.680 1.00 90.81 90 LEU A C 1
ATOM 666 O O . LEU A 1 90 ? 4.471 -1.550 2.484 1.00 90.81 90 LEU A O 1
ATOM 670 N N . THR A 1 91 ? 5.082 0.564 2.050 1.00 91.25 91 THR A N 1
ATOM 671 C CA . THR A 1 91 ? 5.224 0.977 3.447 1.00 91.25 91 THR A CA 1
ATOM 672 C C . THR A 1 91 ? 4.148 1.993 3.788 1.00 91.25 91 THR A C 1
ATOM 674 O O . THR A 1 91 ? 4.094 3.054 3.177 1.00 91.25 91 THR A O 1
ATOM 677 N N . MET A 1 92 ? 3.300 1.685 4.767 1.00 90.00 92 MET A N 1
ATOM 678 C CA . MET A 1 92 ? 2.359 2.629 5.368 1.00 90.00 92 MET A CA 1
ATOM 679 C C . MET A 1 92 ? 2.923 3.068 6.723 1.00 90.00 92 MET A C 1
ATOM 681 O O . MET A 1 92 ? 3.057 2.225 7.622 1.00 90.00 92 MET A O 1
ATOM 685 N N . PRO A 1 93 ? 3.286 4.348 6.892 1.00 88.75 93 PRO A N 1
ATOM 686 C CA . PRO A 1 93 ? 3.891 4.813 8.124 1.00 88.75 93 PRO A CA 1
ATOM 687 C C . PRO A 1 93 ? 2.855 4.991 9.225 1.00 88.75 93 PRO A C 1
ATOM 689 O O . PRO A 1 93 ? 1.661 5.182 8.978 1.00 88.75 93 PRO A O 1
ATOM 692 N N . LEU A 1 94 ? 3.319 4.923 10.465 1.00 86.44 94 LEU A N 1
ATOM 693 C CA . LEU A 1 94 ? 2.471 5.134 11.632 1.00 86.44 94 LEU A CA 1
ATOM 694 C C . LEU A 1 94 ? 1.955 6.580 11.737 1.00 86.44 94 LEU A C 1
ATOM 696 O O . LEU A 1 94 ? 2.701 7.539 11.548 1.00 86.44 94 LEU A O 1
ATOM 700 N N . LEU A 1 95 ? 0.687 6.729 12.126 1.00 83.50 95 LEU A N 1
ATOM 701 C CA . LEU A 1 95 ? 0.066 8.012 12.475 1.00 83.50 95 LEU A CA 1
ATOM 702 C C . LEU A 1 95 ? 0.517 8.504 13.855 1.00 83.50 95 LEU A C 1
ATOM 704 O O . LEU A 1 95 ? 0.706 9.702 14.059 1.00 83.50 95 LEU A O 1
ATOM 708 N N . ASP A 1 96 ? 0.703 7.575 14.797 1.00 76.25 96 ASP A N 1
ATOM 709 C CA . ASP A 1 96 ? 1.195 7.858 16.143 1.00 76.25 96 ASP A CA 1
ATOM 710 C C . ASP A 1 96 ? 2.592 7.257 16.340 1.00 76.25 96 ASP A C 1
ATOM 712 O O . ASP A 1 96 ? 2.827 6.074 16.091 1.00 76.25 96 ASP A O 1
ATOM 716 N N . ARG A 1 97 ? 3.526 8.063 16.853 1.00 58.97 97 ARG A N 1
ATOM 717 C CA . ARG A 1 97 ? 4.927 7.676 17.095 1.00 58.97 97 ARG A CA 1
ATOM 718 C C . ARG A 1 97 ? 5.092 6.647 18.227 1.00 58.97 97 ARG A C 1
ATOM 720 O O . ARG A 1 97 ? 6.219 6.280 18.544 1.00 58.97 97 ARG A O 1
ATOM 727 N N . GLY A 1 98 ? 3.999 6.229 18.872 1.00 58.78 98 GLY A N 1
ATOM 728 C CA . GLY A 1 98 ? 3.990 5.266 19.977 1.00 58.78 98 GLY A CA 1
ATOM 729 C C . GLY A 1 98 ? 4.046 3.784 19.578 1.00 58.78 98 GLY A C 1
ATOM 730 O O . GLY A 1 98 ? 4.339 2.946 20.431 1.00 58.78 98 GLY A O 1
ATOM 731 N N . ALA A 1 99 ? 3.782 3.432 18.316 1.00 55.38 99 ALA A N 1
ATOM 732 C CA . ALA A 1 99 ? 3.956 2.065 17.818 1.00 55.38 99 ALA A CA 1
ATOM 733 C C . ALA A 1 99 ? 5.388 1.835 17.297 1.00 55.38 99 ALA A C 1
ATOM 735 O O . ALA A 1 99 ? 6.080 2.764 16.893 1.00 55.38 99 ALA A O 1
ATOM 736 N N . LEU A 1 100 ? 5.862 0.586 17.356 1.00 65.38 100 LEU A N 1
ATOM 737 C CA . LEU A 1 100 ? 7.293 0.283 17.210 1.00 65.38 100 LEU A CA 1
ATOM 738 C C . LEU A 1 100 ? 7.792 0.211 15.755 1.00 65.38 100 LEU A C 1
ATOM 740 O O . LEU A 1 100 ? 9.005 0.212 15.553 1.00 65.38 100 LEU A O 1
ATOM 744 N N . ARG A 1 101 ? 6.901 0.097 14.759 1.00 81.44 101 ARG A N 1
ATOM 745 C CA . ARG A 1 101 ? 7.277 -0.068 13.344 1.00 81.44 101 ARG A CA 1
ATOM 746 C C . ARG A 1 101 ? 6.164 0.318 12.370 1.00 81.44 101 ARG A C 1
ATOM 748 O O . ARG A 1 101 ? 4.985 0.101 12.658 1.00 81.44 101 ARG A O 1
ATOM 755 N N . ASP A 1 102 ? 6.569 0.812 11.206 1.00 86.75 102 ASP A N 1
ATOM 756 C CA . ASP A 1 102 ? 5.696 0.987 10.047 1.00 86.75 102 ASP A CA 1
ATOM 757 C C . ASP A 1 102 ? 5.161 -0.362 9.553 1.00 86.75 102 ASP A C 1
ATOM 759 O O . ASP A 1 102 ? 5.728 -1.425 9.835 1.00 86.75 102 ASP A O 1
ATOM 763 N N . LEU A 1 103 ? 4.053 -0.323 8.813 1.00 87.38 103 LEU A N 1
ATOM 764 C CA . LEU A 1 103 ? 3.520 -1.508 8.160 1.00 87.38 103 LEU A CA 1
ATOM 765 C C . LEU A 1 103 ? 4.115 -1.628 6.763 1.00 87.38 103 LEU A C 1
ATOM 767 O O . LEU A 1 103 ? 3.759 -0.866 5.868 1.00 87.38 103 LEU A O 1
ATOM 771 N N . THR A 1 104 ? 4.982 -2.618 6.578 1.00 88.69 104 THR A N 1
ATOM 772 C CA . THR A 1 104 ? 5.598 -2.924 5.285 1.00 88.69 104 THR A CA 1
ATOM 773 C C . THR A 1 104 ? 5.033 -4.224 4.717 1.00 88.69 104 THR A C 1
ATOM 775 O O . THR A 1 104 ? 4.977 -5.243 5.408 1.00 88.69 104 THR A O 1
ATOM 778 N N . LEU A 1 105 ? 4.610 -4.179 3.455 1.00 88.12 105 LEU A N 1
ATOM 779 C CA . LEU A 1 105 ? 4.008 -5.278 2.705 1.00 88.12 105 LEU A CA 1
ATOM 780 C C . LEU A 1 105 ? 4.806 -5.534 1.423 1.00 88.12 105 LEU A C 1
ATOM 782 O O . LEU A 1 105 ? 5.142 -4.591 0.707 1.00 88.12 105 LEU A O 1
ATOM 786 N N . GLU A 1 106 ? 5.081 -6.803 1.120 1.00 87.06 106 GLU A N 1
ATOM 787 C CA . GLU A 1 106 ? 5.697 -7.196 -0.152 1.00 87.06 106 GLU A CA 1
ATOM 788 C C . GLU A 1 106 ? 4.640 -7.231 -1.256 1.00 87.06 106 GLU A C 1
ATOM 790 O O . GLU A 1 106 ? 3.691 -8.012 -1.205 1.00 87.06 106 GLU A O 1
ATOM 795 N N . MET A 1 107 ? 4.809 -6.393 -2.267 1.00 85.06 107 MET A N 1
ATOM 796 C CA . MET A 1 107 ? 3.937 -6.306 -3.426 1.00 85.06 107 MET A CA 1
ATOM 797 C C . MET A 1 107 ? 4.548 -7.113 -4.580 1.00 85.06 107 MET A C 1
ATOM 799 O O . MET A 1 107 ? 5.711 -6.886 -4.933 1.00 85.06 107 MET A O 1
ATOM 803 N N . PRO A 1 108 ? 3.790 -8.031 -5.207 1.00 76.00 108 PRO A N 1
ATOM 804 C CA . PRO A 1 108 ? 4.324 -8.880 -6.264 1.00 76.00 108 PRO A CA 1
ATOM 805 C C . PRO A 1 108 ? 4.739 -8.070 -7.510 1.00 76.00 108 PRO A C 1
ATOM 807 O O . PRO A 1 108 ? 4.210 -6.973 -7.735 1.00 76.00 108 PRO A O 1
ATOM 810 N N . PRO A 1 109 ? 5.636 -8.619 -8.356 1.00 74.69 109 PRO A N 1
ATOM 811 C CA . PRO A 1 109 ? 5.955 -8.057 -9.665 1.00 74.69 109 PRO A CA 1
ATOM 812 C C . PRO A 1 109 ? 4.699 -7.852 -10.512 1.00 74.69 109 PRO A C 1
ATOM 814 O O . PRO A 1 109 ? 3.802 -8.698 -10.543 1.00 74.69 109 PRO A O 1
ATOM 817 N N . LEU A 1 110 ? 4.644 -6.734 -11.230 1.00 65.00 110 LEU A N 1
ATOM 818 C CA . LEU A 1 110 ? 3.475 -6.347 -12.012 1.00 65.00 110 LEU A CA 1
ATOM 819 C C . LEU A 1 110 ? 3.611 -6.744 -13.484 1.00 65.00 110 LEU A C 1
ATOM 821 O O . LEU A 1 110 ? 4.625 -6.461 -14.114 1.00 65.00 110 LEU A O 1
ATOM 825 N N . GLY A 1 111 ? 2.540 -7.284 -14.073 1.00 54.03 111 GLY A N 1
ATOM 826 C CA . GLY A 1 111 ? 2.423 -7.400 -15.534 1.00 54.03 111 GLY A CA 1
ATOM 827 C C . GLY A 1 111 ? 2.804 -8.747 -16.148 1.00 54.03 111 GLY A C 1
ATOM 828 O O . GLY A 1 111 ? 2.958 -8.823 -17.362 1.00 54.03 111 GLY A O 1
ATOM 829 N N . VAL A 1 112 ? 2.886 -9.822 -15.364 1.00 49.28 112 VAL A N 1
ATOM 830 C CA . VAL A 1 112 ? 2.836 -11.184 -15.913 1.00 49.28 112 VAL A CA 1
ATOM 831 C C . VAL A 1 112 ? 1.377 -11.649 -15.843 1.00 49.28 112 VAL A C 1
ATOM 833 O O . VAL A 1 112 ? 0.913 -11.980 -14.748 1.00 49.28 112 VAL A O 1
ATOM 836 N N . PRO A 1 113 ? 0.612 -11.697 -16.958 1.00 43.84 113 PRO A N 1
ATOM 837 C CA . PRO A 1 113 ? -0.552 -12.575 -16.999 1.00 43.84 113 PRO A CA 1
ATOM 838 C C . PRO A 1 113 ? -0.056 -13.954 -16.568 1.00 43.84 113 PRO A C 1
ATOM 840 O O . PRO A 1 113 ? 0.937 -14.425 -17.117 1.00 43.84 113 PRO A O 1
ATOM 843 N N . ARG A 1 114 ? -0.681 -14.612 -15.585 1.00 44.59 114 ARG A N 1
ATOM 844 C CA . ARG A 1 114 ? -0.191 -15.925 -15.112 1.00 44.59 114 ARG A CA 1
ATOM 845 C C . ARG A 1 114 ? -0.083 -16.973 -16.239 1.00 44.59 114 ARG A C 1
ATOM 847 O O . ARG A 1 114 ? 0.671 -17.931 -16.091 1.00 44.59 114 ARG A O 1
ATOM 854 N N . ASP A 1 115 ? -0.745 -16.735 -17.371 1.00 43.91 115 ASP A N 1
ATOM 855 C CA . ASP A 1 115 ? -0.711 -17.558 -18.584 1.00 43.91 115 ASP A CA 1
ATOM 856 C C . ASP A 1 115 ? 0.460 -17.234 -19.540 1.00 43.91 115 ASP A C 1
ATOM 858 O O . ASP A 1 115 ? 0.595 -17.861 -20.583 1.00 43.91 115 ASP A O 1
ATOM 862 N N . ALA A 1 116 ? 1.338 -16.281 -19.201 1.00 38.97 116 ALA A N 1
ATOM 863 C CA . ALA A 1 116 ? 2.560 -15.989 -19.961 1.00 38.97 116 ALA A CA 1
ATOM 864 C C . ALA A 1 116 ? 3.712 -16.965 -19.656 1.00 38.97 116 ALA A C 1
ATOM 866 O O . ALA A 1 116 ? 4.790 -16.858 -20.242 1.00 38.97 116 ALA A O 1
ATOM 867 N N . ARG A 1 117 ? 3.494 -17.961 -18.782 1.00 40.47 117 ARG A N 1
ATOM 868 C CA . ARG A 1 117 ? 4.229 -19.219 -18.929 1.00 40.47 117 ARG A CA 1
ATOM 869 C C . ARG A 1 117 ? 3.728 -19.848 -20.219 1.00 40.47 117 ARG A C 1
ATOM 871 O O . ARG A 1 117 ? 2.674 -20.476 -20.212 1.00 40.47 117 ARG A O 1
ATOM 878 N N . GLU A 1 118 ? 4.478 -19.660 -21.303 1.00 46.00 118 GLU A N 1
ATOM 879 C CA . GLU A 1 118 ? 4.370 -20.509 -22.485 1.00 46.00 118 GLU A CA 1
ATOM 880 C C . GLU A 1 118 ? 4.184 -21.949 -22.004 1.00 46.00 118 GLU A C 1
ATOM 882 O O . GLU A 1 118 ? 5.039 -22.486 -21.297 1.00 46.00 118 GLU A O 1
ATOM 887 N N . VAL A 1 119 ? 3.048 -22.563 -22.333 1.00 46.00 119 VAL A N 1
ATOM 888 C CA . VAL A 1 119 ? 2.966 -24.019 -22.334 1.00 46.00 119 VAL A CA 1
ATOM 889 C C . VAL A 1 119 ? 3.924 -24.440 -23.446 1.00 46.00 119 VAL A C 1
ATOM 891 O O . VAL A 1 119 ? 3.645 -24.132 -24.608 1.00 46.00 119 VAL A O 1
ATOM 894 N N . PRO A 1 120 ? 5.071 -25.077 -23.153 1.00 39.78 120 PRO A N 1
ATOM 895 C CA . PRO A 1 120 ? 5.944 -25.544 -24.210 1.00 39.78 120 PRO A CA 1
ATOM 896 C C . PRO A 1 120 ? 5.215 -26.701 -24.896 1.00 39.78 120 PRO A C 1
ATOM 898 O O . PRO A 1 120 ? 5.123 -27.794 -24.343 1.00 39.78 120 PRO A O 1
ATOM 901 N N . GLY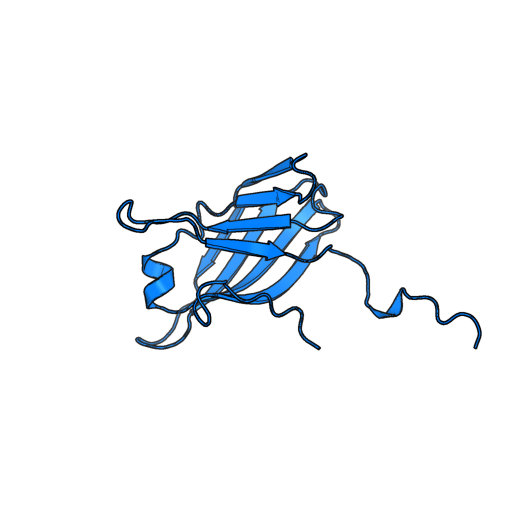 A 1 121 ? 4.671 -26.435 -26.083 1.00 49.25 121 GLY A N 1
ATOM 902 C CA . GLY A 1 121 ? 4.016 -27.424 -26.935 1.00 49.25 121 GLY A CA 1
ATOM 903 C C . GLY A 1 121 ? 2.560 -27.715 -26.563 1.00 49.25 121 GLY A C 1
ATOM 904 O O . GLY A 1 121 ? 2.258 -28.397 -25.587 1.00 49.25 121 GLY A O 1
ATOM 905 N N . SER A 1 122 ? 1.642 -27.255 -27.407 1.00 40.72 122 SER A N 1
ATOM 906 C CA . SER A 1 122 ? 0.348 -27.898 -27.660 1.00 40.72 122 SER A CA 1
ATOM 907 C C . SER A 1 122 ? 0.193 -28.028 -29.164 1.00 40.72 122 SER A C 1
ATOM 909 O O . SER A 1 122 ? 0.461 -27.012 -29.844 1.00 40.72 122 SER A O 1
#

Sequence (122 aa):
AGDDVKSPDEGVVRIVATMRSTLGRYMVAGIIDQGAVQRWSLRDARLVSIDGQSEADESFSEVGGADPGDPVPFLITFDDGGMAEHGAWLTMPLLDRGALRDLTLEMPPLGVPRDAREVPGS

Radius of gyration: 15.27 Å; chains: 1; bounding box: 36×38×48 Å

Organism: NCBI:txid652676